Protein AF-A0A7S7QBR2-F1 (afdb_monomer_lite)

Foldseek 3Di:
DDDDPVNVVVLVVLLCVLCPPPDDDPVCVVVLSVQLVVCVVVVDDSVVSSVSSCVVVVVVVD

Radius of gyration: 11.46 Å; chains: 1; bounding box: 26×25×32 Å

Structure (mmCIF, N/CA/C/O backbone):
data_AF-A0A7S7QBR2-F1
#
_entry.id   AF-A0A7S7QBR2-F1
#
loop_
_atom_site.group_PDB
_atom_site.id
_atom_site.type_symbol
_atom_site.label_atom_id
_atom_site.label_alt_id
_atom_site.label_comp_id
_atom_site.label_asym_id
_atom_site.label_entity_id
_atom_site.label_seq_id
_atom_site.pdbx_PDB_ins_code
_atom_site.Cartn_x
_atom_site.Cartn_y
_atom_site.Cartn_z
_atom_site.occupancy
_atom_site.B_iso_or_equiv
_atom_site.auth_seq_id
_atom_site.auth_comp_id
_atom_site.auth_asym_id
_atom_site.auth_atom_id
_atom_site.pdbx_PDB_model_num
ATOM 1 N N . MET A 1 1 ? -6.993 16.865 10.828 1.00 51.94 1 MET A N 1
ATOM 2 C CA . MET A 1 1 ? -7.638 15.812 11.647 1.00 51.94 1 MET A CA 1
ATOM 3 C C . MET A 1 1 ? -6.540 14.949 12.260 1.00 51.94 1 MET A C 1
ATOM 5 O O . MET A 1 1 ? -5.718 14.445 11.507 1.00 51.94 1 MET A O 1
ATOM 9 N N . LYS A 1 2 ? -6.441 14.840 13.593 1.00 53.53 2 LYS A N 1
ATOM 10 C CA . LYS A 1 2 ? -5.452 13.948 14.232 1.00 53.53 2 LYS A CA 1
ATOM 11 C C . LYS A 1 2 ? -5.900 12.499 13.995 1.00 53.53 2 LYS A C 1
ATOM 13 O O . LYS A 1 2 ? -6.971 12.132 14.471 1.00 53.53 2 LYS A O 1
ATOM 18 N N . ARG A 1 3 ? -5.128 11.697 13.248 1.00 62.50 3 ARG A N 1
ATOM 19 C CA . ARG A 1 3 ? -5.394 10.252 13.125 1.00 62.50 3 ARG A CA 1
ATOM 20 C C . ARG A 1 3 ? -5.328 9.627 14.519 1.00 62.50 3 ARG A C 1
ATOM 22 O O . ARG A 1 3 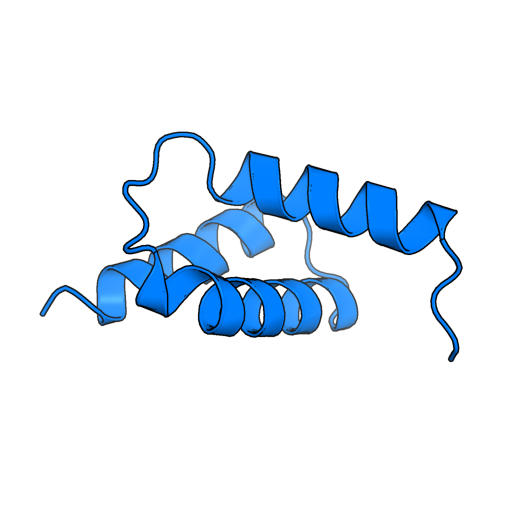? -4.443 9.949 15.310 1.00 62.50 3 ARG A O 1
ATOM 29 N N . THR A 1 4 ? -6.296 8.779 14.853 1.00 75.94 4 THR A N 1
ATOM 30 C CA . THR A 1 4 ? -6.240 8.001 16.094 1.00 75.94 4 THR A CA 1
ATOM 31 C C . THR A 1 4 ? -5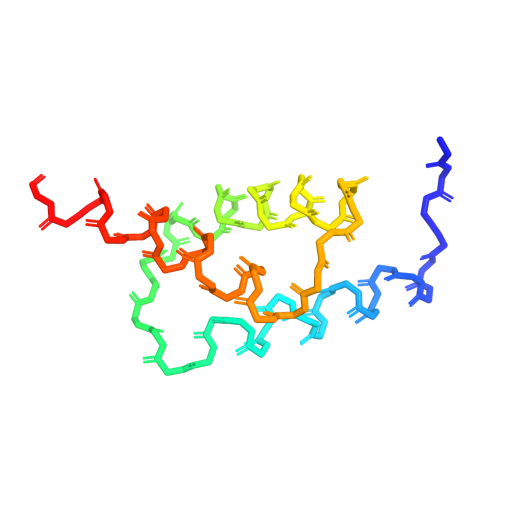.255 6.849 15.909 1.00 75.94 4 THR A C 1
ATOM 33 O O . THR A 1 4 ? -5.105 6.337 14.801 1.00 75.94 4 THR A O 1
ATOM 36 N N . LYS A 1 5 ? -4.615 6.385 16.992 1.00 76.19 5 LYS A N 1
ATOM 37 C CA . LYS A 1 5 ? -3.688 5.233 16.944 1.00 76.19 5 LYS A CA 1
ATOM 38 C C . LYS A 1 5 ? -4.306 3.998 16.266 1.00 76.19 5 LYS A C 1
ATOM 40 O O . LYS A 1 5 ? -3.607 3.251 15.597 1.00 76.19 5 LYS A O 1
ATOM 45 N N . LYS A 1 6 ? -5.625 3.812 16.416 1.00 79.19 6 LYS A N 1
ATOM 46 C CA . LYS A 1 6 ? -6.388 2.734 15.767 1.00 79.19 6 LYS A CA 1
ATOM 47 C C . LYS A 1 6 ? -6.447 2.896 14.248 1.00 79.19 6 LYS A C 1
ATOM 49 O O . LYS A 1 6 ? -6.241 1.923 13.538 1.00 79.19 6 LYS A O 1
ATOM 54 N N . GLN A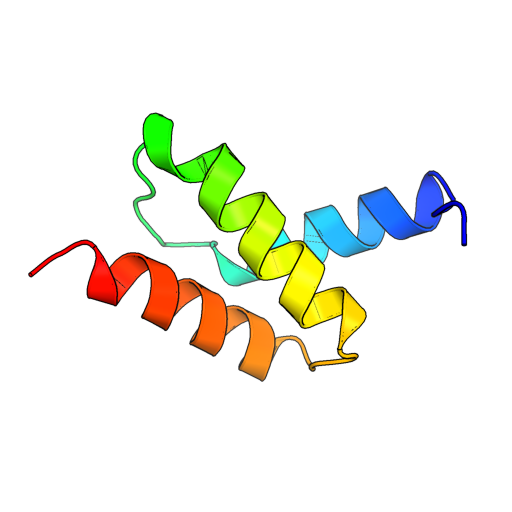 1 7 ? -6.697 4.111 13.761 1.00 79.81 7 GLN A N 1
ATOM 55 C CA . GLN A 1 7 ? -6.716 4.398 12.326 1.00 79.81 7 GLN A CA 1
ATOM 56 C C . GLN A 1 7 ? -5.338 4.170 11.704 1.00 79.81 7 GLN A C 1
ATOM 58 O O . GLN A 1 7 ? -5.231 3.574 10.644 1.00 79.81 7 GLN A O 1
ATOM 63 N N . GLN A 1 8 ? -4.288 4.578 12.417 1.00 79.50 8 GLN A N 1
ATOM 64 C CA . GLN A 1 8 ? -2.912 4.443 11.956 1.00 79.50 8 GLN A CA 1
ATOM 65 C C . GLN A 1 8 ? -2.507 2.975 11.788 1.00 79.50 8 GLN A C 1
ATOM 67 O O . GLN A 1 8 ? -2.017 2.604 10.735 1.00 79.50 8 GLN A O 1
ATOM 72 N N . ALA A 1 9 ? -2.833 2.117 12.762 1.00 84.62 9 ALA A N 1
ATOM 73 C CA . ALA A 1 9 ? -2.592 0.678 12.652 1.00 84.62 9 ALA A CA 1
ATOM 74 C C . ALA A 1 9 ? -3.356 0.018 11.485 1.00 84.62 9 ALA A C 1
ATOM 76 O O . ALA A 1 9 ? -2.852 -0.920 10.869 1.00 84.62 9 ALA A O 1
ATOM 77 N N . LEU A 1 10 ? -4.567 0.497 11.174 1.00 86.62 10 LEU A N 1
ATOM 78 C CA . LEU A 1 10 ? -5.322 0.026 10.010 1.00 86.62 10 LEU A CA 1
ATOM 79 C C . LEU A 1 10 ? -4.663 0.475 8.702 1.00 86.62 10 LEU A C 1
ATOM 81 O O . LEU A 1 10 ? -4.524 -0.337 7.792 1.00 86.62 10 LEU A O 1
ATOM 85 N N . ASP A 1 11 ? -4.232 1.734 8.622 1.00 85.69 11 ASP A N 1
ATOM 86 C CA . ASP A 1 11 ? -3.526 2.274 7.459 1.00 85.69 11 ASP A CA 1
ATOM 87 C C . ASP A 1 11 ? -2.213 1.508 7.224 1.00 85.69 11 ASP A C 1
ATOM 89 O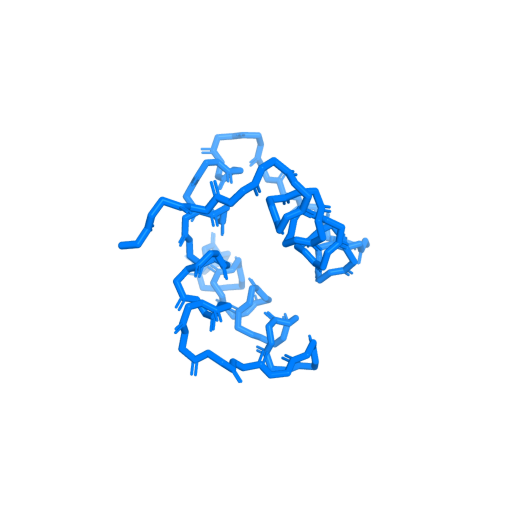 O . ASP A 1 11 ? -1.987 1.019 6.120 1.00 85.69 11 ASP A O 1
ATOM 93 N N . ASP A 1 12 ? -1.407 1.296 8.269 1.00 84.81 12 ASP A N 1
ATOM 94 C CA . ASP A 1 12 ? -0.181 0.489 8.229 1.00 84.81 12 ASP A CA 1
ATOM 95 C C . ASP A 1 12 ? -0.444 -0.926 7.698 1.00 84.81 12 ASP A C 1
ATOM 97 O O . ASP A 1 12 ? 0.251 -1.394 6.796 1.00 84.81 12 ASP A O 1
ATOM 101 N N . ALA A 1 13 ? -1.488 -1.602 8.190 1.00 88.94 13 ALA A N 1
ATOM 102 C CA . ALA A 1 13 ? -1.844 -2.938 7.715 1.00 88.94 13 ALA A CA 1
ATOM 103 C C . ALA A 1 13 ? -2.242 -2.943 6.226 1.00 88.94 13 ALA A C 1
ATOM 105 O O . ALA A 1 13 ? -1.912 -3.885 5.497 1.00 88.94 13 ALA A O 1
ATOM 106 N N . ARG A 1 14 ? -2.927 -1.895 5.748 1.00 87.31 14 ARG A N 1
ATOM 107 C CA . ARG A 1 14 ? -3.269 -1.739 4.321 1.00 87.31 14 ARG A CA 1
ATOM 108 C C . ARG A 1 14 ? -2.025 -1.498 3.475 1.00 87.31 14 ARG A C 1
ATOM 110 O O . ARG A 1 14 ? -1.870 -2.134 2.434 1.00 87.31 14 ARG A O 1
ATOM 117 N N . ILE A 1 15 ? -1.113 -0.645 3.940 1.00 87.50 15 ILE A N 1
ATOM 118 C CA . ILE A 1 15 ? 0.165 -0.379 3.272 1.00 87.50 15 ILE A CA 1
ATOM 119 C C . ILE A 1 15 ? 0.993 -1.665 3.202 1.00 87.50 15 ILE A C 1
ATOM 121 O O . ILE A 1 15 ? 1.449 -2.021 2.120 1.00 87.50 15 ILE A O 1
ATOM 125 N N . GLN A 1 16 ? 1.114 -2.410 4.306 1.00 87.81 16 GLN A N 1
ATOM 126 C CA . GLN A 1 16 ? 1.826 -3.690 4.356 1.00 87.81 16 GLN A CA 1
ATOM 127 C C . GLN A 1 16 ? 1.276 -4.704 3.347 1.00 87.81 16 GLN A C 1
ATOM 129 O O . GLN A 1 16 ? 2.048 -5.339 2.627 1.00 87.81 16 GLN A O 1
ATOM 134 N N . ARG A 1 17 ? -0.051 -4.825 3.227 1.00 86.31 17 ARG A N 1
ATOM 135 C CA . ARG A 1 17 ? -0.679 -5.675 2.200 1.00 86.31 17 ARG A CA 1
ATOM 136 C C . ARG A 1 17 ? -0.374 -5.186 0.790 1.00 86.31 17 ARG A C 1
ATOM 138 O O . ARG A 1 17 ? -0.039 -5.995 -0.069 1.00 86.31 17 ARG A O 1
ATOM 145 N N . ALA A 1 18 ? -0.450 -3.875 0.564 1.00 86.06 18 ALA A N 1
ATOM 146 C CA . ALA A 1 18 ? -0.164 -3.268 -0.729 1.00 86.06 18 ALA A CA 1
ATOM 147 C C . ALA A 1 18 ? 1.281 -3.514 -1.183 1.00 86.06 18 ALA A C 1
ATOM 149 O O . ALA A 1 18 ? 1.497 -3.662 -2.382 1.00 86.06 18 ALA A O 1
ATOM 150 N N . VAL A 1 19 ? 2.239 -3.599 -0.253 1.00 86.00 19 VAL A N 1
ATOM 151 C CA . VAL A 1 19 ? 3.658 -3.878 -0.542 1.00 86.00 19 VAL A CA 1
ATOM 152 C C . VAL A 1 19 ? 4.060 -5.348 -0.439 1.00 86.00 19 VAL A C 1
ATOM 154 O O . VAL A 1 19 ? 5.203 -5.692 -0.736 1.00 86.00 19 VAL A O 1
ATOM 157 N N . THR A 1 20 ? 3.159 -6.229 -0.003 1.00 85.62 20 THR A N 1
ATOM 158 C CA . THR A 1 20 ? 3.482 -7.648 0.185 1.00 85.62 20 THR A CA 1
ATOM 159 C C . THR A 1 20 ? 3.962 -8.258 -1.136 1.00 85.62 20 THR A C 1
ATOM 161 O O . THR A 1 20 ? 3.305 -8.128 -2.169 1.00 85.62 20 THR A O 1
ATOM 164 N N . GLY A 1 21 ? 5.124 -8.917 -1.103 1.00 80.88 21 GLY A N 1
ATOM 165 C CA . GLY A 1 21 ? 5.759 -9.507 -2.286 1.00 80.88 21 GLY A CA 1
ATOM 166 C C . GLY A 1 21 ? 6.576 -8.531 -3.142 1.00 80.88 21 GLY A C 1
ATOM 167 O O . GLY A 1 21 ? 7.060 -8.934 -4.196 1.00 80.88 21 GLY A O 1
ATOM 168 N N . MET A 1 22 ? 6.756 -7.275 -2.718 1.00 81.06 22 MET A N 1
ATOM 169 C CA . MET A 1 22 ? 7.671 -6.327 -3.365 1.00 81.06 22 MET A CA 1
ATOM 170 C C . MET A 1 22 ? 9.015 -6.286 -2.650 1.00 81.06 22 MET A C 1
ATOM 172 O O . MET A 1 22 ? 9.081 -6.248 -1.422 1.00 81.06 22 MET A O 1
ATOM 176 N N . VAL A 1 23 ? 10.092 -6.209 -3.428 1.00 82.50 23 VAL A N 1
ATOM 177 C CA . VAL A 1 23 ? 11.408 -5.847 -2.904 1.00 82.50 23 VAL A CA 1
ATOM 178 C C . VAL A 1 23 ? 11.469 -4.325 -2.846 1.00 82.50 23 VAL A C 1
ATOM 180 O O . VAL A 1 23 ? 11.548 -3.664 -3.878 1.00 82.50 23 VAL A O 1
ATOM 183 N N . ILE A 1 24 ? 11.389 -3.766 -1.640 1.00 81.12 24 ILE A N 1
ATOM 184 C CA . ILE A 1 24 ? 11.472 -2.320 -1.421 1.00 81.12 24 ILE A CA 1
ATOM 185 C C . ILE A 1 24 ? 12.843 -2.005 -0.821 1.00 81.12 24 ILE A C 1
ATOM 187 O O . ILE A 1 24 ? 13.162 -2.522 0.253 1.00 81.12 24 ILE A O 1
ATOM 191 N N . PRO A 1 25 ? 13.657 -1.150 -1.466 1.00 82.94 25 PRO A N 1
ATOM 192 C CA . PRO A 1 25 ? 14.905 -0.697 -0.876 1.00 82.94 25 PRO A CA 1
ATOM 193 C C . PRO A 1 25 ? 14.622 0.044 0.432 1.00 82.94 25 PRO A C 1
ATOM 195 O O . PRO A 1 25 ? 13.732 0.892 0.495 1.00 82.94 25 PRO A O 1
ATOM 198 N N . MET A 1 26 ? 15.407 -0.232 1.475 1.00 82.75 26 MET A N 1
ATOM 199 C CA . MET A 1 26 ? 15.174 0.318 2.817 1.00 82.75 26 MET A CA 1
ATOM 200 C C . MET A 1 26 ? 15.148 1.858 2.845 1.00 82.75 26 MET A C 1
ATOM 202 O O . MET A 1 26 ? 14.363 2.455 3.577 1.00 82.75 26 MET A O 1
ATOM 206 N N . MET A 1 27 ? 15.937 2.495 1.973 1.00 83.56 27 MET A N 1
ATOM 207 C CA . MET A 1 27 ? 15.973 3.951 1.771 1.00 83.56 27 MET A CA 1
ATOM 208 C C . MET A 1 2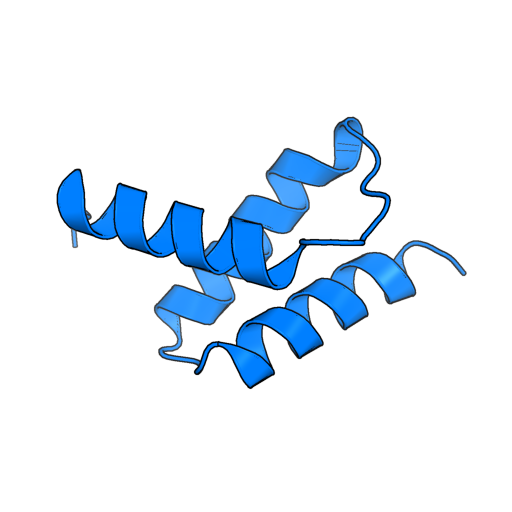7 ? 14.643 4.523 1.240 1.00 83.56 27 MET A C 1
ATOM 210 O O . MET A 1 27 ? 14.308 5.672 1.519 1.00 83.56 27 MET A O 1
ATOM 214 N N . SER A 1 28 ? 13.864 3.724 0.505 1.00 83.94 28 SER A N 1
ATOM 215 C CA . SER A 1 28 ? 12.620 4.146 -0.155 1.00 83.94 28 SER A CA 1
ATOM 216 C C . SER A 1 28 ? 11.371 3.931 0.700 1.00 83.94 28 SER A C 1
ATOM 218 O O . SER A 1 28 ? 10.323 4.499 0.393 1.00 83.94 28 SER A O 1
ATOM 220 N N . ILE A 1 29 ? 11.470 3.166 1.795 1.00 85.12 29 ILE A N 1
ATOM 221 C CA . ILE A 1 29 ? 10.365 2.904 2.733 1.00 85.12 29 ILE A CA 1
ATOM 222 C C . ILE A 1 29 ? 9.687 4.197 3.227 1.00 85.12 29 ILE A C 1
ATOM 224 O O . ILE A 1 29 ? 8.464 4.285 3.112 1.00 85.12 29 ILE A O 1
ATOM 228 N N . PRO A 1 30 ? 10.402 5.226 3.733 1.00 87.25 30 PRO A N 1
ATOM 229 C CA . PRO A 1 30 ? 9.743 6.440 4.222 1.00 87.25 30 PRO A CA 1
ATOM 230 C C . PRO A 1 30 ? 9.013 7.216 3.114 1.00 87.25 30 PRO A C 1
ATOM 232 O O . PRO A 1 30 ? 7.935 7.765 3.353 1.00 87.25 30 PRO A O 1
ATOM 235 N N . ALA A 1 31 ? 9.563 7.243 1.895 1.00 88.31 31 ALA A N 1
ATOM 236 C CA . ALA A 1 31 ? 8.930 7.891 0.748 1.00 88.31 31 ALA A CA 1
ATOM 237 C C . ALA A 1 31 ? 7.673 7.131 0.291 1.00 88.31 31 ALA A C 1
ATOM 239 O O . ALA A 1 31 ? 6.627 7.744 0.063 1.00 88.31 31 ALA A O 1
ATOM 240 N N . LEU A 1 32 ? 7.751 5.799 0.238 1.00 88.69 32 LEU A N 1
ATOM 241 C CA . LEU A 1 32 ? 6.622 4.925 -0.069 1.00 88.69 32 LEU A CA 1
ATOM 242 C C . LEU A 1 32 ? 5.509 5.070 0.963 1.00 88.69 32 LEU A C 1
ATOM 244 O O . LEU A 1 32 ? 4.348 5.207 0.584 1.00 88.69 32 LEU A O 1
ATOM 248 N N . HIS A 1 33 ? 5.857 5.080 2.251 1.00 88.50 33 HIS A N 1
ATOM 249 C CA . HIS A 1 33 ? 4.884 5.222 3.326 1.00 88.50 33 HIS A CA 1
ATOM 250 C C . HIS A 1 33 ? 4.113 6.536 3.184 1.00 88.50 33 HIS A C 1
ATOM 252 O O . HIS A 1 33 ? 2.887 6.524 3.122 1.00 88.50 33 HIS A O 1
ATOM 258 N N . ARG A 1 34 ? 4.815 7.663 2.989 1.00 89.81 34 ARG A N 1
ATOM 259 C CA . ARG A 1 34 ? 4.165 8.960 2.735 1.00 89.81 34 ARG A CA 1
ATOM 260 C C . ARG A 1 34 ? 3.278 8.952 1.491 1.00 89.81 34 ARG A C 1
ATOM 262 O O . ARG A 1 34 ? 2.198 9.541 1.513 1.00 89.81 34 ARG A O 1
ATOM 269 N N . HIS A 1 35 ? 3.718 8.308 0.410 1.00 91.19 35 HIS A N 1
ATOM 270 C CA . HIS A 1 35 ? 2.919 8.199 -0.809 1.00 91.19 35 HIS A CA 1
ATOM 271 C C . HIS A 1 35 ? 1.630 7.402 -0.563 1.00 91.19 35 HIS A C 1
ATOM 273 O O . HIS A 1 35 ? 0.538 7.857 -0.908 1.00 91.19 35 HIS A O 1
ATOM 279 N N . ALA A 1 36 ? 1.747 6.248 0.093 1.00 90.56 36 ALA A N 1
ATOM 280 C CA . ALA A 1 36 ? 0.632 5.371 0.415 1.00 90.56 36 ALA A CA 1
ATOM 281 C C . ALA A 1 36 ? -0.353 6.030 1.398 1.00 90.56 36 ALA A C 1
ATOM 283 O O . ALA A 1 36 ? -1.564 5.981 1.185 1.00 90.56 36 ALA A O 1
ATOM 284 N N . GLU A 1 37 ? 0.143 6.755 2.403 1.00 90.06 37 GLU A N 1
ATOM 285 C CA . GLU A 1 37 ? -0.689 7.572 3.291 1.00 90.06 37 GLU A CA 1
ATOM 286 C C . GLU A 1 37 ? -1.457 8.666 2.537 1.00 90.06 37 GLU A C 1
ATOM 288 O O . GLU A 1 37 ? -2.609 8.949 2.875 1.00 90.06 37 GLU A O 1
ATOM 293 N N . GLY A 1 38 ? -0.841 9.279 1.520 1.00 90.62 38 GLY A N 1
ATOM 294 C CA . GLY A 1 38 ? -1.488 10.265 0.654 1.00 90.62 38 GLY A CA 1
ATOM 295 C C . GLY A 1 38 ? -2.592 9.661 -0.216 1.00 90.62 38 GLY A C 1
ATOM 296 O O . GLY A 1 38 ? -3.618 10.302 -0.437 1.00 90.62 38 GLY A O 1
ATOM 297 N N . LEU A 1 39 ? -2.414 8.423 -0.679 1.00 90.62 39 LEU A N 1
ATOM 298 C CA . LEU A 1 39 ? -3.445 7.668 -1.394 1.00 90.62 39 LEU A CA 1
ATOM 299 C C . LEU A 1 39 ? -4.611 7.304 -0.466 1.00 90.62 39 LEU A C 1
ATOM 301 O O . LEU A 1 39 ? -5.766 7.554 -0.805 1.00 90.62 39 LEU A O 1
ATOM 305 N N . ILE A 1 40 ? -4.323 6.808 0.738 1.00 89.38 40 ILE A N 1
ATOM 306 C CA . ILE A 1 40 ? -5.348 6.503 1.746 1.00 89.38 40 ILE A CA 1
ATOM 307 C C . ILE A 1 40 ? -6.133 7.765 2.128 1.00 89.38 40 ILE A C 1
ATOM 309 O O . ILE A 1 40 ? -7.357 7.726 2.217 1.00 89.38 40 ILE A O 1
ATOM 313 N N . ALA A 1 41 ? -5.455 8.906 2.285 1.00 88.31 41 ALA A N 1
ATOM 314 C CA . ALA A 1 41 ? -6.106 10.184 2.574 1.00 88.31 41 ALA A CA 1
ATOM 315 C C . ALA A 1 41 ? -7.048 10.660 1.452 1.00 88.31 41 ALA A C 1
ATOM 317 O O . ALA A 1 41 ? -7.982 11.409 1.725 1.00 88.31 41 ALA A O 1
ATOM 318 N N . LYS A 1 42 ? -6.830 10.215 0.208 1.00 90.19 42 LYS A N 1
ATOM 319 C CA . LYS A 1 42 ? -7.734 10.452 -0.930 1.00 90.19 42 LYS A CA 1
ATOM 320 C C . LYS A 1 42 ? -8.925 9.487 -0.964 1.00 90.19 42 LYS A C 1
ATOM 322 O O . LYS A 1 42 ? -9.767 9.618 -1.844 1.00 90.19 42 LYS A O 1
ATOM 327 N N . GLY A 1 43 ? -8.996 8.536 -0.032 1.00 87.88 43 GLY A N 1
ATOM 328 C CA . GLY A 1 43 ? -10.077 7.558 0.051 1.00 87.88 43 GLY A CA 1
ATOM 329 C C . GLY A 1 43 ? -9.985 6.445 -0.990 1.00 87.88 43 GLY A C 1
ATOM 330 O O . GLY A 1 43 ? -11.017 5.899 -1.357 1.00 87.88 43 GLY A O 1
ATOM 331 N N . VAL A 1 44 ? -8.787 6.116 -1.490 1.00 90.12 44 VAL A N 1
ATOM 332 C CA . VAL A 1 44 ? -8.651 5.027 -2.469 1.00 90.12 44 VAL A CA 1
ATOM 333 C C . VAL A 1 44 ? -8.854 3.650 -1.822 1.00 90.12 44 VAL A C 1
ATOM 335 O O . VAL A 1 44 ? -8.468 3.405 -0.670 1.00 90.12 44 VAL A O 1
ATOM 338 N N . ASP A 1 45 ? -9.416 2.724 -2.592 1.00 90.00 45 ASP A N 1
ATOM 339 C CA . ASP A 1 45 ? -9.544 1.316 -2.217 1.00 90.00 45 ASP A CA 1
ATOM 340 C C . ASP A 1 45 ? -8.194 0.583 -2.225 1.00 90.00 45 ASP A C 1
ATOM 342 O O . ASP A 1 45 ? -7.221 1.023 -2.842 1.00 90.00 45 ASP A O 1
ATOM 346 N N . ASP A 1 46 ? -8.131 -0.582 -1.576 1.00 86.06 46 ASP A N 1
ATOM 347 C CA . ASP A 1 46 ? -6.894 -1.362 -1.419 1.00 86.06 46 ASP A CA 1
ATOM 348 C C . ASP A 1 46 ? -6.258 -1.768 -2.758 1.00 86.06 46 ASP A C 1
ATOM 350 O O . ASP A 1 46 ? -5.034 -1.769 -2.891 1.00 86.06 46 ASP A O 1
ATOM 354 N N . ALA A 1 47 ? -7.073 -2.052 -3.780 1.00 87.69 47 ALA A N 1
ATOM 355 C CA . ALA A 1 47 ? -6.581 -2.371 -5.120 1.00 87.69 47 ALA A CA 1
ATOM 356 C C . ALA A 1 47 ? -5.880 -1.168 -5.777 1.00 87.69 47 ALA A C 1
ATOM 358 O O . ALA A 1 47 ? -4.798 -1.307 -6.352 1.00 87.69 47 ALA A O 1
ATOM 359 N N . ALA A 1 48 ? -6.467 0.026 -5.649 1.00 89.81 48 ALA A N 1
ATOM 360 C CA . ALA A 1 48 ? -5.895 1.266 -6.163 1.00 89.81 48 ALA A CA 1
ATOM 361 C C . ALA A 1 48 ? -4.659 1.698 -5.357 1.00 89.81 48 ALA A C 1
ATOM 363 O O . ALA A 1 48 ? -3.693 2.193 -5.940 1.00 89.81 48 ALA A O 1
ATOM 364 N N . LEU A 1 49 ? -4.647 1.449 -4.042 1.00 90.94 49 LEU A N 1
ATOM 365 C CA . LEU A 1 49 ? -3.476 1.634 -3.186 1.00 90.94 49 LEU A CA 1
ATOM 366 C C . LEU A 1 49 ? -2.309 0.755 -3.654 1.00 90.94 49 LEU A C 1
ATOM 368 O O . LEU A 1 49 ? -1.219 1.269 -3.896 1.00 90.94 49 LEU A O 1
ATOM 372 N N . ALA A 1 50 ? -2.545 -0.546 -3.846 1.00 89.00 50 ALA A N 1
ATOM 373 C CA . ALA A 1 50 ? -1.530 -1.480 -4.331 1.00 89.00 50 ALA A CA 1
ATOM 374 C C . ALA A 1 50 ? -1.012 -1.095 -5.723 1.00 89.00 50 ALA A C 1
ATOM 376 O O . ALA A 1 50 ? 0.198 -1.083 -5.946 1.00 89.00 50 ALA A O 1
ATOM 377 N N . ALA A 1 51 ? -1.898 -0.721 -6.650 1.00 88.75 51 ALA A N 1
ATOM 378 C CA . ALA A 1 51 ? -1.502 -0.253 -7.976 1.00 88.75 51 ALA A CA 1
ATOM 379 C C . ALA A 1 51 ? -0.671 1.044 -7.916 1.00 88.75 51 ALA A C 1
ATOM 381 O O . ALA A 1 51 ? 0.349 1.153 -8.597 1.00 88.75 51 ALA A O 1
ATOM 382 N N . GLY A 1 52 ? -1.066 2.007 -7.077 1.00 89.19 52 GLY A N 1
ATOM 383 C CA . GLY A 1 52 ? -0.339 3.263 -6.881 1.00 89.19 52 GLY A CA 1
ATOM 384 C C . GLY A 1 52 ? 1.048 3.052 -6.275 1.00 89.19 52 GLY A C 1
ATOM 385 O O . GLY A 1 52 ? 2.028 3.595 -6.780 1.00 89.19 52 GLY A O 1
ATOM 386 N N . VAL A 1 53 ? 1.151 2.193 -5.259 1.0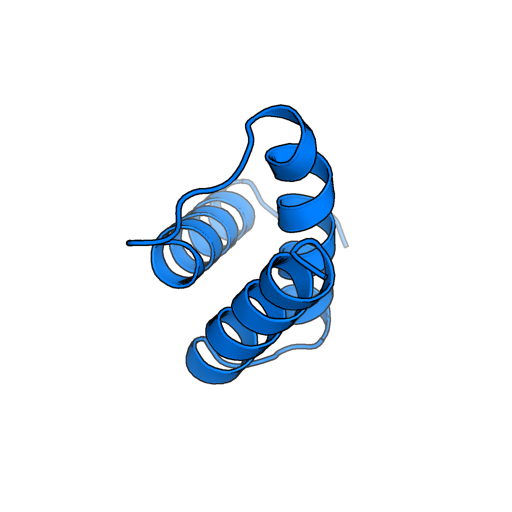0 89.19 53 VAL A N 1
ATOM 387 C CA . VAL A 1 53 ? 2.426 1.821 -4.628 1.00 89.19 53 VAL A CA 1
ATOM 388 C C . VAL A 1 53 ? 3.340 1.072 -5.604 1.00 89.19 53 VAL A C 1
ATOM 390 O O . VAL A 1 53 ? 4.523 1.402 -5.704 1.00 89.19 53 VAL A O 1
ATOM 393 N N . ARG A 1 54 ? 2.797 0.136 -6.399 1.00 86.75 54 ARG A N 1
ATOM 394 C CA . ARG A 1 54 ? 3.542 -0.532 -7.485 1.00 86.75 54 ARG A CA 1
ATOM 395 C C . ARG A 1 54 ? 4.056 0.459 -8.510 1.00 86.75 54 ARG A C 1
ATOM 397 O O . ARG A 1 54 ? 5.211 0.367 -8.894 1.00 86.75 54 ARG A O 1
ATOM 404 N N . LYS A 1 55 ? 3.223 1.407 -8.940 1.00 87.06 55 LYS A N 1
ATOM 405 C CA . LYS A 1 55 ? 3.620 2.440 -9.903 1.00 87.06 55 LYS A CA 1
ATOM 406 C C . LYS A 1 55 ? 4.721 3.336 -9.339 1.00 87.06 55 LYS A C 1
ATOM 408 O O . LYS A 1 55 ? 5.667 3.642 -10.052 1.00 87.06 55 LYS A O 1
ATOM 413 N N . PHE A 1 56 ? 4.617 3.719 -8.067 1.00 87.75 56 PHE A N 1
ATOM 414 C CA . PHE A 1 56 ? 5.629 4.518 -7.379 1.00 87.75 56 PHE A CA 1
ATOM 415 C C . PHE A 1 56 ? 6.992 3.804 -7.332 1.00 87.75 56 PHE A C 1
ATOM 417 O O . PHE A 1 56 ? 8.017 4.419 -7.619 1.00 87.75 56 PHE A O 1
ATOM 424 N N . MET A 1 57 ? 7.006 2.498 -7.040 1.00 83.81 57 MET A N 1
ATOM 425 C CA . MET A 1 57 ? 8.240 1.698 -7.013 1.00 83.81 57 MET A CA 1
ATOM 426 C C . MET A 1 57 ? 8.748 1.295 -8.396 1.00 83.81 57 MET A C 1
ATOM 428 O O . MET A 1 57 ? 9.950 1.329 -8.627 1.00 83.81 57 MET A O 1
ATOM 432 N N . GLY A 1 58 ? 7.857 0.981 -9.335 1.00 76.06 58 GLY A N 1
ATOM 433 C CA . GLY A 1 58 ? 8.208 0.668 -10.720 1.00 76.06 58 GLY A CA 1
ATOM 434 C C . GLY A 1 58 ? 8.781 1.869 -11.473 1.00 76.06 58 GLY A C 1
ATOM 435 O O . GLY A 1 58 ? 9.695 1.700 -12.263 1.00 76.06 58 GLY A O 1
ATOM 436 N N . ALA A 1 59 ? 8.330 3.090 -11.165 1.00 59.19 59 ALA A N 1
ATOM 437 C CA . ALA A 1 59 ? 8.936 4.319 -11.684 1.00 59.19 59 ALA A CA 1
ATOM 438 C C . ALA A 1 59 ? 10.335 4.609 -11.103 1.00 59.19 59 ALA A C 1
ATOM 440 O O . ALA A 1 59 ? 11.008 5.512 -11.578 1.00 59.19 59 ALA A O 1
ATOM 441 N N . SER A 1 60 ? 10.759 3.877 -10.065 1.00 52.47 60 SER A N 1
ATOM 442 C CA . SER A 1 60 ? 12.095 3.992 -9.463 1.00 52.47 60 SER A CA 1
ATOM 443 C C . SER A 1 60 ? 13.079 2.933 -9.995 1.00 52.47 60 SER A C 1
ATOM 445 O O . SER A 1 60 ? 14.167 2.795 -9.440 1.00 52.47 60 SER A O 1
ATOM 447 N N . CYS A 1 61 ? 12.685 2.146 -11.006 1.00 42.56 61 CYS A N 1
ATOM 448 C CA . CYS A 1 61 ? 13.467 1.045 -11.583 1.00 42.56 61 CYS A CA 1
ATOM 449 C C . CYS A 1 61 ? 13.708 1.206 -13.100 1.00 42.56 61 CYS A C 1
ATOM 451 O O . CYS A 1 61 ? 13.932 0.206 -13.778 1.00 42.56 61 CYS A O 1
ATOM 453 N N . ASP A 1 62 ? 13.649 2.443 -13.606 1.00 40.66 62 ASP A N 1
ATOM 454 C CA . ASP A 1 62 ? 14.103 2.827 -14.952 1.00 40.66 62 ASP A CA 1
ATOM 455 C C . ASP A 1 62 ? 15.367 3.693 -14.839 1.00 40.66 62 ASP A C 1
ATOM 457 O O . ASP A 1 62 ? 15.338 4.661 -14.036 1.00 40.66 62 ASP A O 1
#

Sequence (62 aa):
MKRTKKQQALDDARIQRAVTGMVIPMMSIPALHRHAEGLIAKGVDDAALAAGVRKFMGASCD

Secondary structure (DSSP, 8-state):
----HHHHHHHHHHHHHHHTT----GGGHHHHHHHHHHHHHTT--HHHHHHHHHHHHHTT--

pLDDT: mean 82.23, std 11.73, range [40.66, 91.19]